Protein AF-A0A1F3XVK6-F1 (afdb_monomer)

pLDDT: mean 70.69, std 15.88, range [41.59, 94.25]

Nearest PDB structures (foldseek):
  2b5a-assembly1_A  TM=8.008E-01  e=1.084E-02  [Bacillus] caldolyticus
  6jq1-assembly1_A  TM=8.266E-01  e=1.793E-02  Deinococcus geothermalis DSM 11300
  3vk0-assembly1_A  TM=7.629E-01  e=1.212E-02  Neisseria meningitidis MC58
  3f51-assembly1_A  TM=7.613E-01  e=1.516E-02  Corynebacterium glutamicum
  6b9r-assembly1_D  TM=4.214E-01  e=3.137E-02  Streptomyces albus

Radius of gyration: 23.14 Å; Cα contacts (8 Å, |Δi|>4): 139; chains: 1; bounding box: 61×44×55 Å

Secondary structure (DSSP, 8-state):
-HHHHHHHHHHHHT---HHHHHHHHHHHHHHTTTS-HHHHHHHHHHHEEEEEEETTEEEEEEE-S-SSTTTHHHHHHHHTTSS--EEEEEEE--TT-HHHHHHTTS-S---SHHHHHHHHHHHTT--HHHHHHHHTS-HHHHHHHHTTSSPPPHHHHHHHHHHHSS-SS---

Sequence (172 aa):
MPRLEAEADLLKVSSLSAEEVVSEATDLYRRWPEIPVDHKRRVVESILEKVTIGNGEIELTLSCLPSSEELTKSQQALLGRLGSCHRTVIVTQPKNSPYMRRWKRYPDEANTLGAHLRRKRIDLGQSQVQLAATLGVTESAIYMWEKGKNRPSELHRSSIIRFLGFDPVPTP

Solvent-accessible surface area (backbone atoms only — not comparable to full-atom values): 10246 Å² total; per-residue (Å²): 114,74,68,63,55,53,54,52,51,52,52,63,72,57,60,76,49,76,64,54,57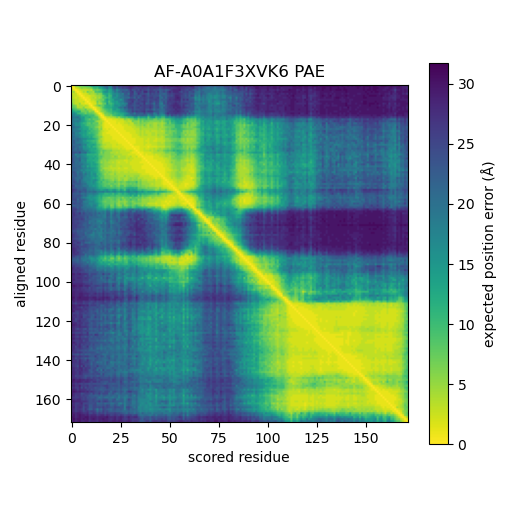,51,49,54,52,49,53,50,58,72,47,47,86,78,52,54,70,72,59,50,48,53,54,49,58,47,41,40,69,44,79,49,78,53,98,61,36,37,41,38,31,38,36,72,56,66,79,40,86,80,46,50,73,58,48,53,68,56,49,78,73,47,96,70,66,72,54,71,48,78,42,76,55,60,90,79,37,71,65,47,63,54,49,76,70,46,68,93,69,62,90,40,57,25,38,47,51,48,42,54,34,56,74,71,69,50,52,59,57,57,50,12,62,75,65,75,50,52,43,68,56,48,54,32,21,52,67,67,74,46,78,84,55,75,87,49,45,64,55,47,28,67,70,68,74,51,75,77,68,77,78,131

Structure (mmCIF, N/CA/C/O backbone):
data_AF-A0A1F3XVK6-F1
#
_entry.id   AF-A0A1F3XVK6-F1
#
loop_
_atom_site.group_PDB
_atom_site.id
_atom_site.type_symbol
_atom_site.label_atom_id
_atom_site.label_alt_id
_atom_site.label_comp_id
_atom_site.label_asym_id
_atom_site.label_entity_id
_atom_site.label_seq_id
_atom_site.pdbx_PDB_ins_code
_atom_site.Cartn_x
_atom_site.Cartn_y
_atom_site.Cartn_z
_atom_site.occupancy
_atom_site.B_iso_or_equiv
_atom_site.auth_seq_id
_atom_site.auth_comp_id
_atom_site.auth_asym_id
_atom_site.auth_atom_id
_atom_site.pdbx_PDB_model_num
ATOM 1 N N . MET A 1 1 ? -41.359 26.359 24.767 1.00 45.31 1 MET A N 1
ATOM 2 C CA . MET A 1 1 ? -40.190 26.971 24.091 1.00 45.31 1 MET A CA 1
ATOM 3 C C . MET A 1 1 ? -39.719 25.987 23.026 1.00 45.31 1 MET A C 1
ATOM 5 O O . MET A 1 1 ? -39.105 24.999 23.404 1.00 45.31 1 MET A O 1
ATOM 9 N N . PRO A 1 2 ? -39.999 26.230 21.733 1.00 56.16 2 PRO A N 1
ATOM 10 C CA . PRO A 1 2 ? -39.821 25.244 20.649 1.00 56.16 2 PRO A CA 1
ATOM 11 C C . PRO A 1 2 ? -38.384 24.725 20.480 1.00 56.16 2 PRO A C 1
ATOM 13 O O . PRO A 1 2 ? -38.152 23.631 19.984 1.00 56.16 2 PRO A O 1
ATOM 16 N N . ARG A 1 3 ? -37.402 25.521 20.915 1.00 45.00 3 ARG A N 1
ATOM 17 C CA . ARG A 1 3 ? -35.975 25.207 20.803 1.00 45.00 3 ARG A CA 1
ATOM 18 C C . ARG A 1 3 ? -35.533 24.046 21.700 1.00 45.00 3 ARG A C 1
ATOM 20 O O . ARG A 1 3 ? -34.709 23.249 21.281 1.00 45.00 3 ARG A O 1
ATOM 27 N N . LEU A 1 4 ? -36.105 23.934 22.900 1.00 48.91 4 LEU A N 1
ATOM 28 C CA . LEU A 1 4 ? -35.754 22.875 23.855 1.00 48.91 4 LEU A CA 1
ATOM 29 C C . LEU A 1 4 ? -36.350 21.517 23.454 1.00 48.91 4 LEU A C 1
ATOM 31 O O . LEU A 1 4 ? -35.728 20.485 23.677 1.00 48.91 4 LEU A O 1
ATOM 35 N N . GLU A 1 5 ? -37.527 21.520 22.826 1.00 50.94 5 GLU A N 1
ATOM 36 C CA . GLU A 1 5 ? -38.158 20.309 22.281 1.00 50.94 5 GLU A CA 1
ATOM 37 C C . GLU A 1 5 ? -37.416 19.814 21.035 1.00 50.94 5 GLU A C 1
ATOM 39 O O . GLU A 1 5 ? -37.118 18.630 20.940 1.00 50.94 5 GLU A O 1
ATOM 44 N N . ALA A 1 6 ? -37.002 20.723 20.145 1.00 60.56 6 ALA A N 1
ATOM 45 C CA . ALA A 1 6 ? -36.186 20.371 18.984 1.00 60.56 6 ALA A CA 1
ATOM 46 C C . ALA A 1 6 ? -34.815 19.783 19.373 1.00 60.56 6 ALA A C 1
ATOM 48 O O . ALA A 1 6 ? -34.345 18.842 18.739 1.00 60.56 6 ALA A O 1
ATOM 49 N N . GLU A 1 7 ? -34.171 20.305 20.422 1.00 50.62 7 GLU A N 1
ATOM 50 C CA . GLU A 1 7 ? -32.905 19.766 20.939 1.00 50.62 7 GLU A CA 1
ATOM 51 C C . GLU A 1 7 ? -33.090 18.390 21.603 1.00 50.62 7 GLU A C 1
ATOM 53 O O . GLU A 1 7 ? -32.257 17.501 21.421 1.00 50.62 7 GLU A O 1
ATOM 58 N N . ALA A 1 8 ? -34.200 18.177 22.317 1.00 51.47 8 ALA A N 1
ATOM 59 C CA . ALA A 1 8 ? -34.537 16.880 22.902 1.00 51.47 8 ALA A CA 1
ATOM 60 C C . ALA A 1 8 ? -34.872 15.820 21.835 1.00 51.47 8 ALA A C 1
ATOM 62 O O . ALA A 1 8 ? -34.455 14.666 21.960 1.00 51.47 8 ALA A O 1
ATOM 63 N N . ASP A 1 9 ? -35.574 16.205 20.770 1.00 50.53 9 ASP A N 1
ATOM 64 C CA . ASP A 1 9 ? -35.882 15.315 19.650 1.00 50.53 9 ASP A CA 1
ATOM 65 C C . ASP A 1 9 ? -34.635 15.010 18.808 1.00 50.53 9 ASP A C 1
ATOM 67 O O . ASP A 1 9 ? -34.427 13.862 18.422 1.00 50.53 9 ASP A O 1
ATOM 71 N N . LEU A 1 10 ? -33.725 15.974 18.629 1.00 51.47 10 LEU A N 1
ATOM 72 C CA . LEU A 1 10 ? -32.411 15.742 18.018 1.00 51.47 10 LEU A CA 1
ATOM 73 C C . LEU A 1 10 ? -31.562 14.735 18.825 1.00 51.47 10 LEU A C 1
ATOM 75 O O . LEU A 1 10 ? -30.843 13.913 18.251 1.00 51.47 10 LEU A O 1
ATOM 79 N N . LEU A 1 11 ? -31.655 14.768 20.159 1.00 46.31 11 LEU A N 1
ATOM 80 C CA . LEU A 1 11 ? -30.965 13.821 21.045 1.00 46.31 11 LEU A CA 1
ATOM 81 C C . LEU A 1 11 ? -31.586 12.417 21.012 1.00 46.31 11 LEU A C 1
A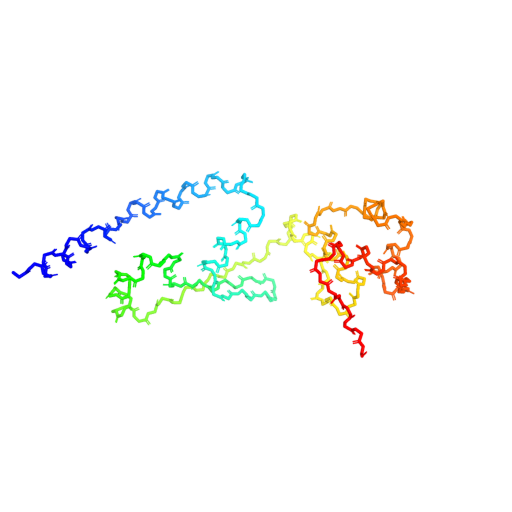TOM 83 O O . LEU A 1 11 ? -30.850 11.437 21.100 1.00 46.31 11 LEU A O 1
ATOM 87 N N . LYS A 1 12 ? -32.905 12.297 20.818 1.00 47.19 12 LYS A N 1
ATOM 88 C CA . LYS A 1 12 ? -33.565 11.002 20.562 1.00 47.19 12 LYS A CA 1
ATOM 89 C C . LYS A 1 12 ? -33.212 10.420 19.194 1.00 47.19 12 LYS A C 1
ATOM 91 O O . LYS A 1 12 ? -33.085 9.209 19.075 1.00 47.19 12 LYS A O 1
ATOM 96 N N . VAL A 1 13 ? -33.033 11.265 18.177 1.00 46.34 13 VAL A N 1
ATOM 97 C CA . VAL A 1 13 ? -32.620 10.833 16.829 1.00 46.34 13 VAL A CA 1
ATOM 98 C C . VAL A 1 13 ? -31.156 10.360 16.803 1.00 46.34 13 VAL A C 1
ATOM 100 O O . VAL A 1 13 ? -30.804 9.530 15.975 1.00 46.34 13 VAL A O 1
ATOM 103 N N . SER A 1 14 ? -30.304 10.828 17.725 1.00 49.06 14 SER A N 1
ATOM 104 C CA . SER A 1 14 ? -28.862 10.508 17.764 1.00 49.06 14 SER A CA 1
ATOM 105 C C . SER A 1 14 ? -28.452 9.468 18.817 1.00 49.06 14 SER A C 1
ATOM 107 O O . SER A 1 14 ? -27.257 9.201 18.990 1.00 49.06 14 SER A O 1
ATOM 109 N N . SER A 1 15 ? -29.412 8.849 19.511 1.00 54.09 15 SER A N 1
ATOM 110 C CA . SER A 1 15 ? -29.158 7.721 20.410 1.00 54.09 15 SER A CA 1
ATOM 111 C C . SER A 1 15 ? -29.148 6.405 19.629 1.00 54.09 15 SER A C 1
ATOM 113 O O . SER A 1 15 ? -30.078 5.607 19.740 1.00 54.09 15 SER A O 1
ATOM 115 N N . LEU A 1 16 ? -28.108 6.177 18.825 1.00 57.16 16 LEU A N 1
ATOM 116 C CA . LEU A 1 16 ? -27.867 4.846 18.264 1.00 57.16 16 LEU A CA 1
ATOM 117 C C . LEU A 1 16 ? -27.708 3.860 19.424 1.00 57.16 16 LEU A C 1
ATOM 119 O O . LEU A 1 16 ? -26.941 4.100 20.366 1.00 57.16 16 LEU A O 1
ATOM 123 N N . SER A 1 17 ? -28.468 2.770 19.387 1.00 59.88 17 SER A N 1
ATOM 124 C CA . SER A 1 17 ? -28.373 1.742 20.421 1.00 59.88 17 SER A CA 1
ATOM 125 C C . SER A 1 17 ? -27.035 1.004 20.301 1.00 59.88 17 SER A C 1
ATOM 127 O O . SER A 1 17 ? -26.461 0.884 19.218 1.00 59.88 17 SER A O 1
ATOM 129 N N . ALA A 1 18 ? -26.521 0.466 21.410 1.00 58.44 18 ALA A N 1
ATOM 130 C CA . ALA A 1 18 ? -25.320 -0.376 21.367 1.00 58.44 18 ALA A CA 1
ATOM 131 C C . ALA A 1 18 ? -25.496 -1.583 20.422 1.00 58.44 18 ALA A C 1
ATOM 133 O O . ALA A 1 18 ? -24.532 -2.057 19.824 1.00 58.44 18 ALA A O 1
ATOM 134 N N . GLU A 1 19 ? -26.733 -2.053 20.269 1.00 62.28 19 GLU A N 1
ATOM 135 C CA . GLU A 1 19 ? -27.122 -3.154 19.390 1.00 62.28 19 GLU A CA 1
ATOM 136 C C . GLU A 1 19 ? -26.987 -2.774 17.912 1.00 62.28 19 GLU A C 1
ATOM 138 O O . GLU A 1 19 ? -26.492 -3.568 17.116 1.00 62.28 19 GLU A O 1
ATOM 143 N N . GLU A 1 20 ? -27.342 -1.541 17.557 1.00 66.88 20 GLU A N 1
ATOM 144 C CA . GLU A 1 20 ? -27.226 -1.006 16.199 1.00 66.88 20 GLU A CA 1
ATOM 145 C C . GLU A 1 20 ? -25.761 -0.852 15.778 1.00 66.88 20 GLU A C 1
ATOM 147 O O . GLU A 1 20 ? -25.368 -1.342 14.721 1.00 66.88 20 GLU A O 1
ATOM 152 N N . VAL A 1 21 ? -24.912 -0.321 16.666 1.00 68.19 21 VAL A N 1
ATOM 153 C CA . VAL A 1 21 ? -23.458 -0.231 16.434 1.00 68.19 21 VAL A CA 1
ATOM 154 C C . VAL A 1 21 ? -22.836 -1.620 16.228 1.00 68.19 21 VAL A C 1
ATOM 156 O O . VAL A 1 21 ? -21.992 -1.813 15.350 1.00 68.19 21 VAL A O 1
ATOM 159 N N . VAL A 1 22 ? -23.251 -2.615 17.018 1.00 71.06 22 VAL A N 1
ATOM 160 C CA . VAL A 1 22 ? -22.774 -4.001 16.873 1.00 71.06 22 VAL A CA 1
ATOM 161 C C . VAL A 1 22 ? -23.291 -4.639 15.582 1.00 71.06 22 VAL A C 1
ATOM 163 O O . VAL A 1 22 ? -22.545 -5.371 14.922 1.00 71.06 22 VAL A O 1
ATOM 166 N N . SER A 1 23 ? -24.535 -4.357 15.194 1.00 72.00 23 SER A N 1
ATOM 167 C CA . SER A 1 23 ? -25.120 -4.841 13.942 1.00 72.00 23 SER A CA 1
ATOM 168 C C . SER A 1 23 ? -24.365 -4.293 12.731 1.00 72.00 23 SER A C 1
ATOM 170 O O . SER A 1 23 ? -23.910 -5.070 11.891 1.00 72.00 23 SER A O 1
ATOM 172 N N . GLU A 1 24 ? -24.126 -2.982 12.681 1.00 73.94 24 GLU A N 1
ATOM 173 C CA . GLU A 1 24 ? -23.370 -2.339 11.601 1.00 73.94 24 GLU A CA 1
ATOM 174 C C . GLU A 1 24 ? -21.939 -2.875 11.497 1.00 73.94 24 GLU A C 1
ATOM 176 O O . GLU A 1 24 ? -21.459 -3.184 10.401 1.00 73.94 24 GLU A O 1
ATOM 181 N N . ALA A 1 25 ? -21.261 -3.050 12.637 1.00 73.31 25 ALA A N 1
ATOM 182 C CA . ALA A 1 25 ? -19.925 -3.636 12.677 1.00 73.31 25 ALA A CA 1
ATOM 183 C C . ALA A 1 25 ? -19.918 -5.080 12.141 1.00 73.31 25 ALA A C 1
ATOM 185 O O . ALA A 1 25 ? -19.012 -5.471 11.398 1.00 73.31 25 ALA A O 1
ATOM 186 N N . THR A 1 26 ? -20.947 -5.864 12.472 1.00 73.88 26 THR A N 1
ATOM 187 C CA . THR A 1 26 ? -21.113 -7.244 11.993 1.00 73.88 26 THR A CA 1
ATOM 188 C C . THR A 1 26 ? -21.342 -7.285 10.482 1.00 73.88 26 THR A C 1
ATOM 190 O O . THR A 1 26 ? -20.740 -8.101 9.778 1.00 73.88 26 THR A O 1
ATOM 193 N N . ASP A 1 27 ? -22.158 -6.377 9.954 1.00 79.94 27 ASP A N 1
ATOM 194 C CA . ASP A 1 27 ? -22.450 -6.293 8.524 1.00 79.94 27 ASP A CA 1
ATOM 195 C C . ASP A 1 27 ? -21.264 -5.770 7.708 1.00 79.94 27 ASP A C 1
ATOM 197 O O . ASP A 1 27 ? -21.017 -6.228 6.586 1.00 79.94 27 ASP A O 1
ATOM 201 N N . LEU A 1 28 ? -20.483 -4.842 8.265 1.00 76.94 28 LEU A N 1
ATOM 202 C CA . LEU A 1 28 ? -19.208 -4.423 7.691 1.00 76.94 28 LEU A CA 1
ATOM 203 C C . LEU A 1 28 ? -18.215 -5.591 7.644 1.00 76.94 28 LEU A C 1
ATOM 205 O O . LEU A 1 28 ? -17.588 -5.809 6.606 1.00 76.94 28 LEU A O 1
ATOM 209 N N . TYR A 1 29 ? -18.102 -6.368 8.726 1.00 78.38 29 TYR A N 1
ATOM 210 C CA . TYR A 1 29 ? -17.221 -7.536 8.788 1.00 78.38 29 TYR A CA 1
ATOM 211 C C . TYR A 1 29 ? -17.588 -8.589 7.734 1.00 78.38 29 TYR A C 1
ATOM 213 O O . TYR A 1 29 ? -16.714 -9.072 7.013 1.00 78.38 29 TYR A O 1
ATOM 221 N N . ARG A 1 30 ? -18.882 -8.904 7.588 1.00 82.19 30 ARG A N 1
ATOM 222 C CA . ARG A 1 30 ? -19.375 -9.875 6.596 1.00 82.19 30 ARG A CA 1
ATOM 223 C C . ARG A 1 30 ? -19.055 -9.464 5.163 1.00 82.19 30 ARG A C 1
ATOM 225 O O . ARG A 1 30 ? -18.636 -10.301 4.372 1.00 82.19 30 ARG A O 1
ATOM 232 N N . ARG A 1 31 ? -19.220 -8.179 4.840 1.00 85.19 31 ARG A N 1
ATOM 233 C CA . ARG A 1 31 ? -18.944 -7.639 3.498 1.00 85.19 31 ARG A CA 1
ATOM 234 C C . ARG A 1 31 ? -17.465 -7.357 3.260 1.00 85.19 31 ARG A C 1
ATOM 236 O O . ARG A 1 31 ? -17.061 -7.170 2.115 1.00 85.19 31 ARG A O 1
ATOM 243 N N . TRP A 1 32 ? -16.642 -7.346 4.310 1.00 84.12 32 TRP A N 1
ATOM 244 C CA . TRP A 1 32 ? -15.227 -6.992 4.228 1.00 84.12 32 TRP A CA 1
ATOM 245 C C . TRP A 1 32 ? -14.467 -7.711 3.108 1.00 84.12 32 TRP A C 1
ATOM 247 O O . TRP A 1 32 ? -13.726 -7.035 2.401 1.00 84.12 32 TRP A O 1
ATOM 257 N N . PRO A 1 33 ? -14.627 -9.024 2.849 1.00 84.31 33 PRO A N 1
ATOM 258 C CA . PRO A 1 33 ? -13.910 -9.690 1.761 1.00 84.31 33 PRO A CA 1
ATOM 259 C C . PRO A 1 33 ? -14.152 -9.050 0.385 1.00 84.31 33 PRO A C 1
ATOM 261 O O . PRO A 1 33 ? -13.201 -8.892 -0.381 1.00 84.31 33 PRO A O 1
ATOM 264 N N . GLU A 1 34 ? -15.377 -8.595 0.125 1.00 81.75 34 GLU A N 1
ATOM 265 C CA . GLU A 1 34 ? -15.856 -8.112 -1.177 1.00 81.75 34 GLU A CA 1
ATOM 266 C C . GLU A 1 34 ? -15.612 -6.612 -1.403 1.00 81.75 34 GLU A C 1
ATOM 268 O O . GLU A 1 34 ? -15.604 -6.144 -2.540 1.00 81.75 34 GLU A O 1
ATOM 273 N N . ILE A 1 35 ? -15.359 -5.845 -0.336 1.00 80.44 35 ILE A N 1
ATOM 274 C CA . ILE A 1 35 ? -15.114 -4.401 -0.439 1.00 80.44 35 ILE A CA 1
ATOM 275 C C . ILE A 1 35 ? -13.799 -4.135 -1.211 1.00 80.44 35 ILE A C 1
ATOM 277 O O . ILE A 1 35 ? -12.757 -4.721 -0.875 1.00 80.44 35 ILE A O 1
ATOM 281 N N . PRO A 1 36 ? -13.792 -3.227 -2.210 1.00 81.12 36 PRO A N 1
ATOM 282 C CA . PRO A 1 36 ? -12.573 -2.812 -2.901 1.00 81.12 36 PRO A CA 1
ATOM 283 C C . PRO A 1 36 ? -11.529 -2.222 -1.946 1.00 81.12 36 PRO A C 1
ATOM 285 O O . PRO A 1 36 ? -11.858 -1.613 -0.927 1.00 81.12 36 PRO A O 1
ATOM 288 N N . VAL A 1 37 ? -10.247 -2.364 -2.286 1.00 75.56 37 VAL A N 1
ATOM 289 C CA . VAL A 1 37 ? -9.129 -1.968 -1.406 1.00 75.56 37 VAL A CA 1
ATOM 290 C C . VAL A 1 37 ? -9.186 -0.489 -1.012 1.00 75.56 37 VAL A C 1
ATOM 292 O O . VAL A 1 37 ? -8.904 -0.159 0.137 1.00 75.56 37 VAL A O 1
ATOM 295 N N . ASP A 1 38 ? -9.608 0.393 -1.916 1.00 68.12 38 ASP A N 1
ATOM 296 C CA . ASP A 1 38 ? -9.698 1.829 -1.627 1.00 68.12 38 ASP A CA 1
ATOM 297 C C . ASP A 1 38 ? -10.770 2.151 -0.579 1.00 68.12 38 ASP A C 1
ATOM 299 O O . ASP A 1 38 ? -10.561 3.001 0.285 1.00 68.12 38 ASP A O 1
ATOM 303 N N . HIS A 1 39 ? -11.887 1.422 -0.589 1.00 69.75 39 HIS A N 1
ATOM 304 C CA . HIS A 1 39 ? -12.938 1.568 0.417 1.00 69.75 39 HIS A CA 1
ATOM 305 C C . HIS A 1 39 ? -12.516 0.977 1.766 1.00 69.75 39 HIS A C 1
ATOM 307 O O . HIS A 1 39 ? -12.757 1.595 2.800 1.00 69.75 39 HIS A O 1
ATOM 313 N N . LYS A 1 40 ? -11.815 -0.165 1.766 1.00 76.75 40 LYS A N 1
ATOM 314 C CA . LYS A 1 40 ? -11.195 -0.720 2.983 1.00 76.75 40 LYS A CA 1
ATOM 315 C C . LYS A 1 40 ? -10.241 0.283 3.620 1.00 76.75 40 LYS A C 1
ATOM 317 O O . LYS A 1 40 ? -10.281 0.469 4.830 1.00 76.75 40 LYS A O 1
ATOM 322 N N . ARG A 1 41 ? -9.410 0.943 2.803 1.00 75.38 41 ARG A N 1
ATOM 323 C CA . ARG A 1 41 ? -8.451 1.949 3.268 1.00 75.38 41 ARG A CA 1
ATOM 324 C C . ARG A 1 41 ? -9.156 3.108 3.970 1.00 75.38 41 ARG A C 1
ATOM 326 O O . ARG A 1 41 ? -8.784 3.407 5.093 1.00 75.38 41 ARG A O 1
ATOM 333 N N . ARG A 1 42 ? -10.212 3.673 3.376 1.00 72.38 42 ARG A N 1
ATOM 334 C CA . ARG A 1 42 ? -10.989 4.764 3.997 1.00 72.38 42 ARG A CA 1
ATOM 335 C C . ARG A 1 42 ? -11.574 4.379 5.354 1.00 72.38 42 ARG A C 1
ATOM 337 O O . ARG A 1 42 ? -11.502 5.156 6.297 1.00 72.38 42 ARG A O 1
ATOM 344 N N . VAL A 1 43 ? -12.130 3.172 5.461 1.00 78.88 43 VAL A N 1
ATOM 345 C CA . VAL A 1 43 ? -12.673 2.670 6.732 1.00 78.88 43 VAL A CA 1
ATOM 346 C C . VAL A 1 43 ? -11.562 2.531 7.774 1.00 78.88 43 VAL A C 1
ATOM 348 O O . VAL A 1 43 ? -11.719 2.983 8.903 1.00 78.88 43 VAL A O 1
ATOM 351 N N . VAL A 1 44 ? -10.410 1.974 7.392 1.00 79.88 44 VAL A N 1
ATOM 352 C CA . VAL A 1 44 ? -9.243 1.859 8.279 1.00 79.88 44 VAL A CA 1
ATOM 353 C C . VAL A 1 44 ? -8.739 3.238 8.720 1.00 79.88 44 VAL A C 1
ATOM 355 O O . VAL A 1 44 ? -8.516 3.440 9.907 1.00 79.88 44 VAL A O 1
ATOM 358 N N . GLU A 1 45 ? -8.615 4.194 7.799 1.00 74.25 45 GLU A N 1
ATOM 359 C CA . GLU A 1 45 ? -8.193 5.574 8.082 1.00 74.25 45 GLU A CA 1
ATOM 360 C C . GLU A 1 45 ? -9.166 6.310 9.011 1.00 74.25 45 GLU A C 1
ATOM 362 O O . GLU A 1 45 ? -8.735 7.130 9.809 1.00 74.25 45 GLU A O 1
ATOM 367 N N . SER A 1 46 ? -10.465 6.003 8.952 1.00 72.50 46 S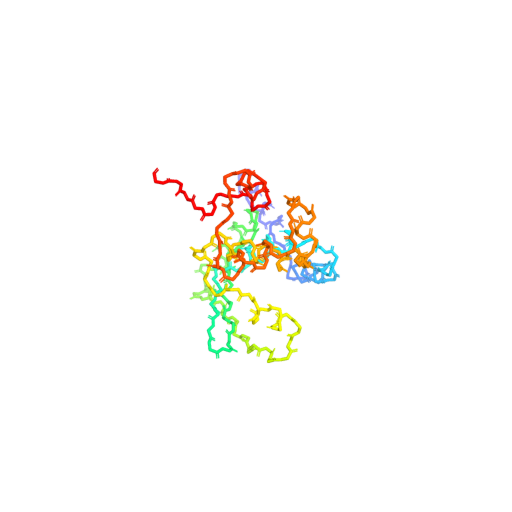ER A N 1
ATOM 368 C CA . SER A 1 46 ? -11.454 6.603 9.859 1.00 72.50 46 SER A CA 1
ATOM 369 C C . SER A 1 46 ? -11.443 6.033 11.281 1.00 72.50 46 SER A C 1
ATOM 371 O O . SER A 1 46 ? -11.985 6.656 12.188 1.00 72.50 46 SER A O 1
ATOM 373 N N . ILE A 1 47 ? -10.879 4.834 11.465 1.00 76.75 47 ILE A N 1
ATOM 374 C CA . ILE A 1 47 ? -10.866 4.112 12.747 1.00 76.75 47 ILE A CA 1
ATOM 375 C C . ILE A 1 47 ? -9.498 4.228 13.433 1.00 76.75 47 ILE A C 1
ATOM 377 O O . ILE A 1 47 ? -9.401 4.095 14.655 1.00 76.75 47 ILE A O 1
ATOM 381 N N . LEU A 1 48 ? -8.426 4.424 12.664 1.00 76.69 48 LEU A N 1
ATOM 382 C CA . LEU A 1 48 ? -7.057 4.465 13.164 1.00 76.69 48 LEU A CA 1
ATOM 383 C C . LEU A 1 48 ? -6.527 5.896 13.202 1.00 76.69 48 LEU A C 1
ATOM 385 O O . LEU A 1 48 ? -6.486 6.585 12.191 1.00 76.69 48 LEU A O 1
ATOM 389 N N . GLU A 1 49 ? -6.015 6.291 14.361 1.00 76.62 49 GLU A N 1
ATOM 390 C CA . GLU A 1 49 ? -5.263 7.531 14.538 1.00 76.62 49 GLU A CA 1
ATOM 391 C C . GLU A 1 49 ? -3.796 7.350 14.134 1.00 76.62 49 GLU A C 1
ATOM 393 O O . GLU A 1 49 ? -3.202 8.203 13.474 1.00 76.62 49 GLU A O 1
ATOM 398 N N . LYS A 1 50 ? -3.191 6.223 14.527 1.00 76.81 50 LYS A N 1
ATOM 399 C CA . LYS A 1 50 ? -1.769 5.950 14.304 1.00 76.81 50 LYS A CA 1
ATOM 400 C C . LYS A 1 50 ? -1.516 4.460 14.120 1.00 76.81 50 LYS A C 1
ATOM 402 O O . LYS A 1 50 ? -2.120 3.622 14.783 1.00 76.81 50 LYS A O 1
ATOM 407 N N . VAL A 1 51 ? -0.576 4.139 13.235 1.00 81.12 51 VAL A N 1
ATOM 408 C CA . VAL A 1 51 ? -0.055 2.782 13.042 1.00 81.12 51 VAL A CA 1
ATOM 409 C C . VAL A 1 51 ? 1.458 2.811 13.211 1.00 81.12 51 VAL A C 1
ATOM 411 O O . VAL A 1 51 ? 2.149 3.482 12.444 1.00 81.12 51 VAL A O 1
ATOM 414 N N . THR A 1 52 ? 1.976 2.072 14.189 1.00 77.69 52 THR A N 1
ATOM 415 C CA . THR A 1 52 ? 3.417 1.860 14.376 1.00 77.69 52 THR A CA 1
ATOM 416 C C . THR A 1 52 ? 3.751 0.412 14.036 1.00 77.69 52 THR A C 1
ATOM 418 O O . THR A 1 52 ? 3.101 -0.520 14.503 1.00 77.69 52 THR A O 1
ATOM 421 N N . ILE A 1 53 ? 4.779 0.202 13.219 1.00 76.62 53 ILE A N 1
ATOM 422 C CA . ILE A 1 53 ? 5.258 -1.133 12.847 1.00 76.62 53 ILE A CA 1
ATOM 423 C C . ILE A 1 53 ? 6.705 -1.237 13.323 1.00 76.62 53 ILE A C 1
ATOM 425 O O . ILE A 1 53 ? 7.553 -0.476 12.863 1.00 76.62 53 ILE A O 1
ATOM 429 N N . GLY A 1 54 ? 7.002 -2.166 14.232 1.00 68.62 54 GLY A N 1
ATOM 430 C CA . GLY A 1 54 ? 8.351 -2.318 14.780 1.00 68.62 54 GLY A CA 1
ATOM 431 C C . GLY A 1 54 ? 8.568 -3.672 15.445 1.00 68.62 54 GLY A C 1
ATOM 432 O O . GLY A 1 54 ? 7.647 -4.234 16.021 1.00 68.62 54 GLY A O 1
ATOM 433 N N . ASN A 1 55 ? 9.785 -4.216 15.344 1.00 62.47 55 ASN A N 1
ATOM 434 C CA . ASN A 1 55 ? 10.260 -5.389 16.100 1.00 62.47 55 ASN A CA 1
ATOM 435 C C . ASN A 1 55 ? 9.334 -6.625 16.122 1.00 62.47 55 ASN A C 1
ATOM 437 O O . ASN A 1 55 ? 9.327 -7.382 17.087 1.00 62.47 55 ASN A O 1
ATOM 441 N N . GLY A 1 56 ? 8.587 -6.879 15.045 1.00 67.00 56 GLY A N 1
ATOM 442 C CA . GLY A 1 56 ? 7.671 -8.023 14.985 1.00 67.00 56 GLY A CA 1
ATOM 443 C C . GLY A 1 56 ? 6.320 -7.778 15.660 1.00 67.00 56 GLY A C 1
ATOM 444 O O . GLY A 1 56 ? 5.558 -8.724 15.832 1.00 67.00 56 GLY A O 1
ATOM 445 N N . GLU A 1 57 ? 5.993 -6.531 15.979 1.00 77.19 57 GLU A N 1
ATOM 446 C CA . GLU A 1 57 ? 4.695 -6.098 16.485 1.00 77.19 57 GLU A CA 1
ATOM 447 C C . GLU A 1 57 ? 4.110 -5.009 15.574 1.00 77.19 57 GLU A C 1
ATOM 449 O O . GLU A 1 57 ? 4.817 -4.310 14.837 1.00 77.19 57 GLU A O 1
ATOM 454 N N . ILE A 1 58 ? 2.784 -4.938 15.546 1.00 79.50 58 ILE A N 1
ATOM 455 C CA . ILE A 1 58 ? 2.022 -3.869 14.908 1.00 79.50 58 ILE A CA 1
ATOM 456 C C . ILE A 1 58 ? 1.183 -3.241 16.009 1.00 79.50 58 ILE A C 1
ATOM 458 O O . ILE A 1 58 ? 0.326 -3.902 16.593 1.00 79.50 58 ILE A O 1
ATOM 462 N N . GLU A 1 59 ? 1.448 -1.975 16.284 1.00 80.56 59 GLU A N 1
ATOM 463 C CA . GLU A 1 59 ? 0.704 -1.161 17.229 1.00 80.56 59 GLU A CA 1
ATOM 464 C C . GLU A 1 59 ? -0.313 -0.322 16.451 1.00 80.56 59 GLU A C 1
ATOM 466 O O . GLU A 1 59 ? 0.050 0.480 15.587 1.00 80.56 59 GLU A O 1
ATOM 471 N N . LEU A 1 60 ? -1.595 -0.528 16.739 1.00 82.25 60 LEU A N 1
ATOM 472 C CA . LEU A 1 60 ? -2.706 0.212 16.153 1.00 82.25 60 LEU A CA 1
ATOM 473 C C . LEU A 1 60 ? -3.318 1.102 17.232 1.00 82.25 60 LEU A C 1
ATOM 475 O O . LEU A 1 60 ? -3.899 0.602 18.196 1.00 82.25 60 LEU A O 1
ATOM 479 N N . THR A 1 61 ? -3.203 2.414 17.073 1.00 79.44 61 THR A N 1
ATOM 480 C CA . THR A 1 61 ? -3.872 3.402 17.922 1.00 79.44 61 THR A CA 1
ATOM 481 C C . THR A 1 61 ? -5.210 3.745 17.287 1.00 79.44 61 THR A C 1
ATOM 483 O O . THR A 1 61 ? -5.255 4.266 16.172 1.00 79.44 61 THR A O 1
ATOM 486 N N . LEU A 1 62 ? -6.303 3.421 17.975 1.00 74.50 62 LEU A N 1
ATOM 487 C CA . LEU A 1 62 ? -7.649 3.703 17.487 1.00 74.50 62 LEU A CA 1
ATOM 488 C C . LEU A 1 62 ? -8.001 5.173 17.730 1.00 74.50 62 LEU A C 1
ATOM 490 O O . LEU A 1 62 ? -7.911 5.641 18.868 1.00 74.50 62 LEU A O 1
ATOM 494 N N . SER A 1 63 ? -8.473 5.863 16.692 1.00 63.75 63 SER A N 1
ATOM 495 C CA . SER A 1 63 ? -9.108 7.167 16.839 1.00 63.75 63 SER A CA 1
ATOM 496 C C . SER A 1 63 ? -10.450 6.932 17.510 1.00 63.75 63 SER A C 1
ATOM 498 O O . SER A 1 63 ? -11.436 6.562 16.881 1.00 63.75 63 SER A O 1
ATOM 500 N N . CYS A 1 64 ? -10.515 7.119 18.820 1.00 55.03 64 CYS A N 1
ATOM 501 C CA . CYS A 1 64 ? -11.771 6.965 19.551 1.00 55.03 64 CYS A CA 1
ATOM 502 C C . CYS A 1 64 ? -12.695 8.185 19.380 1.00 55.03 64 CYS A C 1
ATOM 504 O O . CYS A 1 64 ? -13.574 8.425 20.205 1.00 55.03 64 CYS A O 1
ATOM 506 N N . LEU A 1 65 ? -12.467 8.967 18.323 1.00 51.97 65 LEU A N 1
ATOM 507 C CA . LEU A 1 65 ? -13.328 10.043 17.872 1.00 51.97 65 LEU A CA 1
ATOM 508 C C . LEU A 1 65 ? -14.303 9.465 16.836 1.00 51.97 65 LEU A C 1
ATOM 510 O O . LEU A 1 65 ? -13.885 8.661 16.002 1.00 51.97 65 LEU A O 1
ATOM 514 N N . PRO A 1 66 ? -15.588 9.841 16.880 1.00 44.81 66 PRO A N 1
ATOM 515 C CA . PRO A 1 66 ? -16.589 9.295 15.974 1.00 44.81 66 PRO A CA 1
ATOM 516 C C . PRO A 1 66 ? -16.216 9.483 14.505 1.00 44.81 66 PRO A C 1
ATOM 518 O O . PRO A 1 66 ? -15.908 10.589 14.071 1.00 44.81 66 PRO A O 1
ATOM 521 N N . SER A 1 67 ? -16.334 8.412 13.722 1.00 41.72 67 SER A N 1
ATOM 522 C CA . SER A 1 67 ? -16.060 8.390 12.281 1.00 41.72 67 SER A CA 1
ATOM 523 C C . SER A 1 67 ? -17.171 9.022 11.418 1.00 41.72 67 SER A C 1
ATOM 525 O O . SER A 1 67 ? -17.189 8.812 10.207 1.00 41.72 67 SER A O 1
ATOM 527 N N . SER A 1 68 ? -18.120 9.757 12.013 1.00 44.41 68 SER A N 1
ATOM 528 C CA . SER A 1 68 ? -19.218 10.449 11.317 1.00 44.41 68 SER A CA 1
ATOM 529 C C . SER A 1 68 ? -19.525 11.793 11.978 1.00 44.41 68 SER A C 1
ATOM 531 O O . SER A 1 68 ? -19.612 11.880 13.204 1.00 44.41 68 SER A O 1
ATOM 533 N N . GLU A 1 69 ? -19.756 12.822 11.157 1.00 45.31 69 GLU A N 1
ATOM 534 C CA . GLU A 1 69 ? -20.120 14.180 11.582 1.00 45.31 69 GLU A CA 1
ATOM 535 C C . GLU A 1 69 ? -21.419 14.196 12.428 1.00 45.31 69 GLU A C 1
ATOM 537 O O . GLU A 1 69 ? -21.553 15.005 13.351 1.00 45.31 69 GLU A O 1
ATOM 542 N N . GLU A 1 70 ? -22.323 13.230 12.215 1.00 43.12 70 GLU A N 1
ATOM 543 C CA . GLU A 1 70 ? -23.575 13.053 12.974 1.00 43.12 70 GLU A CA 1
ATOM 544 C C . GLU A 1 70 ? -23.379 12.438 14.372 1.00 43.12 70 GLU A C 1
ATOM 546 O O . GLU A 1 70 ? -24.129 12.755 15.296 1.00 43.12 70 GLU A O 1
ATOM 551 N N . LEU A 1 71 ? -22.329 11.638 14.581 1.00 45.09 71 LEU A N 1
ATOM 552 C CA . LEU A 1 71 ? -21.991 11.037 15.882 1.00 45.09 71 LEU A CA 1
ATOM 553 C C . LEU A 1 71 ? -21.228 12.005 16.814 1.00 45.09 71 LEU A C 1
ATOM 555 O O . LEU A 1 71 ? -21.081 11.749 18.013 1.00 45.09 71 LEU A O 1
ATOM 559 N N . THR A 1 72 ? -20.754 13.135 16.282 1.00 47.28 72 THR A N 1
ATOM 560 C CA . THR A 1 72 ? -19.892 14.098 16.989 1.00 47.28 72 THR A CA 1
ATOM 561 C C . THR A 1 72 ? -20.585 14.803 18.157 1.00 47.28 72 THR A C 1
ATOM 563 O O . THR A 1 72 ? -19.923 15.170 19.123 1.00 47.28 72 THR A O 1
ATOM 566 N N . LYS A 1 73 ? -21.913 14.975 18.126 1.00 41.59 73 LYS A N 1
ATOM 567 C CA . LYS A 1 73 ? -22.631 15.746 19.161 1.00 41.59 73 LYS A CA 1
ATOM 568 C C . LYS A 1 73 ? -23.001 14.925 20.401 1.00 41.59 73 LYS A C 1
ATOM 570 O O . LYS A 1 73 ? -23.003 15.472 21.501 1.00 41.59 73 LYS A O 1
ATOM 575 N N . SER A 1 74 ? -23.275 13.627 20.256 1.00 45.25 74 SER A N 1
ATOM 576 C CA . SER A 1 74 ? -23.687 12.757 21.371 1.00 45.25 74 SER A CA 1
ATOM 577 C C . SER A 1 74 ? -22.501 12.068 22.056 1.00 45.25 74 SER A C 1
ATOM 579 O O . SER A 1 74 ? -22.472 11.962 23.284 1.00 45.25 74 SER A O 1
ATOM 581 N N . GLN A 1 75 ? -21.466 11.670 21.305 1.00 44.28 75 GLN A N 1
ATOM 582 C CA . GLN A 1 75 ? -20.290 11.006 21.882 1.00 44.28 75 GLN A CA 1
ATOM 583 C C . GLN A 1 75 ? -19.359 11.964 22.639 1.00 44.28 75 GLN A C 1
ATOM 585 O O . GLN A 1 75 ? -18.766 11.557 23.639 1.00 44.28 75 GLN A O 1
ATOM 590 N N . GLN A 1 76 ? -19.276 13.245 22.253 1.00 46.09 76 GLN A N 1
ATOM 591 C CA . GLN A 1 76 ? -18.487 14.245 22.992 1.00 46.09 76 GLN A CA 1
ATOM 592 C C . GLN A 1 76 ? -18.983 14.438 24.438 1.00 46.09 76 GLN A C 1
ATOM 594 O O . GLN A 1 76 ? -18.172 14.637 25.343 1.00 46.09 76 GLN A O 1
ATOM 599 N N . ALA A 1 77 ? -20.290 14.295 24.688 1.00 44.81 77 ALA A N 1
ATOM 600 C CA . ALA A 1 77 ? -20.862 14.379 26.034 1.00 44.81 77 ALA A CA 1
ATOM 601 C C . ALA A 1 77 ? -20.551 13.143 26.907 1.00 44.81 77 ALA A C 1
ATOM 603 O O . ALA A 1 77 ? -20.444 13.260 28.129 1.00 44.81 77 ALA A O 1
ATOM 604 N N . LEU A 1 78 ? -20.367 11.967 26.294 1.00 44.19 78 LEU A N 1
ATOM 605 C CA . LEU A 1 78 ? -20.003 10.720 26.983 1.00 44.19 78 LEU A CA 1
ATOM 606 C C . LEU A 1 78 ? -18.490 10.608 27.231 1.00 44.19 78 LEU A C 1
ATOM 608 O O . LEU A 1 78 ? -18.065 10.191 28.309 1.00 44.19 78 LEU A O 1
ATOM 612 N N . LEU A 1 79 ? -17.671 11.027 26.265 1.00 44.72 79 LEU A N 1
ATOM 613 C CA . LEU A 1 79 ? -16.208 10.941 26.331 1.00 44.72 79 LEU A CA 1
ATOM 614 C C . LEU A 1 79 ? -15.575 12.053 27.177 1.00 44.72 79 LEU A C 1
ATOM 616 O O . LEU A 1 79 ? -14.524 11.834 27.771 1.00 44.72 79 LEU A O 1
ATOM 620 N N . GLY A 1 80 ? -16.256 13.190 27.361 1.00 44.78 80 GLY A N 1
ATOM 621 C CA . GLY A 1 80 ? -15.859 14.207 28.343 1.00 44.78 80 GLY A CA 1
ATOM 622 C C . GLY A 1 80 ? -15.891 13.723 29.804 1.00 44.78 80 GLY A C 1
ATOM 623 O O . GLY A 1 80 ? -15.381 14.411 30.685 1.00 44.78 80 GLY A O 1
ATOM 624 N N . ARG A 1 81 ? -16.469 12.541 30.080 1.00 44.34 81 ARG A N 1
ATOM 625 C CA . ARG A 1 81 ? -16.552 11.939 31.425 1.00 44.34 81 ARG A CA 1
ATOM 626 C C . ARG A 1 81 ? -15.706 10.676 31.610 1.00 44.34 81 ARG A C 1
ATOM 628 O O . ARG A 1 81 ? -15.561 10.224 32.743 1.00 44.34 81 ARG A O 1
ATOM 635 N N . LEU A 1 82 ? -15.132 10.120 30.544 1.00 47.12 82 LEU A N 1
ATOM 636 C CA . LEU A 1 82 ? -14.253 8.950 30.599 1.00 47.12 82 LEU A CA 1
ATOM 637 C C . LEU A 1 82 ? -12.888 9.350 30.039 1.00 47.12 82 LEU A C 1
ATOM 639 O O . LEU A 1 82 ? -12.659 9.310 28.836 1.00 47.12 82 LEU A O 1
ATOM 643 N N . GLY A 1 83 ? -11.986 9.758 30.933 1.00 44.19 83 GLY A N 1
ATOM 644 C CA . GLY A 1 83 ? -10.668 10.325 30.625 1.00 44.19 83 GLY A CA 1
ATOM 645 C C . GLY A 1 83 ? -9.644 9.394 29.961 1.00 44.19 83 GLY A C 1
ATOM 646 O O . GLY A 1 83 ? -8.452 9.572 30.183 1.00 44.19 83 GLY A O 1
ATOM 647 N N . SER A 1 84 ? -10.051 8.404 29.165 1.00 48.06 84 SER A N 1
ATOM 648 C CA . SER A 1 84 ? -9.116 7.564 28.410 1.00 48.06 84 SER A CA 1
ATOM 649 C C . SER A 1 84 ? -9.797 6.789 27.282 1.00 48.06 84 SER A C 1
ATOM 651 O O . SER A 1 84 ? -10.012 5.581 27.345 1.00 48.06 84 SER A O 1
ATOM 653 N N . CYS A 1 85 ? -10.077 7.464 26.175 1.00 48.56 85 CYS A N 1
ATOM 654 C CA . CYS A 1 85 ? -10.360 6.786 24.9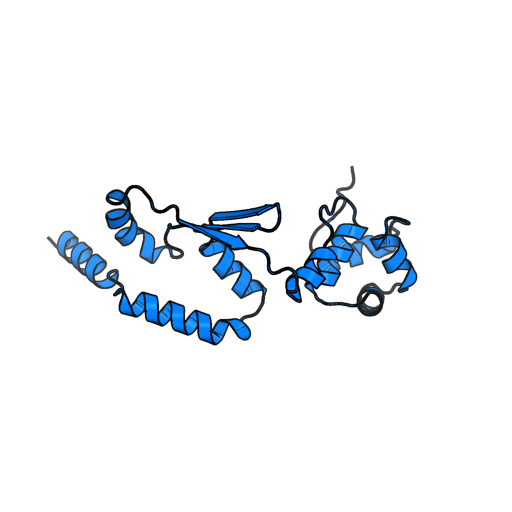15 1.00 48.56 85 CYS A CA 1
ATOM 655 C C . CYS A 1 85 ? -9.100 6.768 24.031 1.00 48.56 85 CYS A C 1
ATOM 657 O O . CYS A 1 85 ? -9.091 7.270 22.920 1.00 48.56 85 CYS A O 1
ATOM 659 N N . HIS A 1 86 ? -8.004 6.221 24.561 1.00 52.72 86 HIS A N 1
ATOM 660 C CA . HIS A 1 86 ? -6.856 5.773 23.769 1.00 52.72 86 HIS A CA 1
ATOM 661 C C . HIS A 1 86 ? -6.798 4.256 23.921 1.00 52.72 86 HIS A C 1
ATOM 663 O O . HIS A 1 86 ? -6.329 3.744 24.938 1.00 52.72 86 HIS A O 1
ATOM 669 N N . ARG A 1 87 ? -7.343 3.521 22.949 1.00 66.31 87 ARG A N 1
ATOM 670 C CA . ARG A 1 87 ? -7.177 2.067 22.886 1.00 66.31 87 ARG A CA 1
ATOM 671 C C . ARG A 1 87 ? -6.084 1.756 21.879 1.00 66.31 87 ARG A C 1
ATOM 673 O O . ARG A 1 87 ? -6.272 1.925 20.678 1.00 66.31 87 ARG A O 1
ATOM 680 N N . THR A 1 88 ? -4.953 1.296 22.394 1.00 68.06 88 THR A N 1
ATOM 681 C CA . THR A 1 88 ? -3.884 0.713 21.590 1.00 68.06 88 THR A CA 1
ATOM 682 C C . THR A 1 88 ? -4.107 -0.791 21.497 1.00 68.06 88 THR A C 1
ATOM 684 O O . THR A 1 88 ? -4.213 -1.470 22.518 1.00 68.06 88 THR A O 1
ATOM 687 N N . VAL A 1 89 ? -4.171 -1.320 20.278 1.00 78.12 89 VAL A N 1
ATOM 688 C CA . VAL A 1 89 ? -4.168 -2.761 20.017 1.00 78.12 89 VAL A CA 1
ATOM 689 C C . VAL A 1 89 ? -2.782 -3.143 19.517 1.00 78.12 89 VAL A C 1
ATOM 691 O O . VAL A 1 89 ? -2.347 -2.662 18.473 1.00 78.12 89 VAL A O 1
ATOM 694 N N . ILE A 1 90 ? -2.095 -4.013 20.253 1.00 75.25 90 ILE A N 1
ATOM 695 C CA . ILE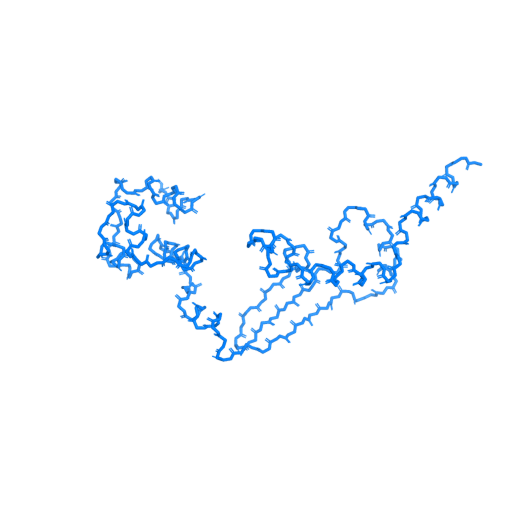 A 1 90 ? -0.805 -4.570 19.839 1.00 75.25 90 ILE A CA 1
ATOM 696 C C . ILE A 1 90 ? -1.052 -5.966 19.282 1.00 75.25 90 ILE A C 1
ATOM 698 O O . ILE A 1 90 ? -1.609 -6.832 19.957 1.00 75.25 90 ILE A O 1
ATOM 702 N N . VAL A 1 91 ? -0.640 -6.184 18.038 1.00 78.19 91 VAL A N 1
ATOM 703 C CA . VAL A 1 91 ? -0.728 -7.481 17.369 1.00 78.19 91 VAL A CA 1
ATOM 704 C C . VAL A 1 91 ? 0.680 -7.983 17.085 1.00 78.19 91 VAL A C 1
ATOM 706 O O . VAL A 1 91 ? 1.481 -7.291 16.456 1.00 78.19 91 VAL A O 1
ATOM 709 N N . THR A 1 92 ? 0.982 -9.212 17.507 1.00 73.69 92 THR A N 1
ATOM 710 C CA . THR A 1 92 ? 2.230 -9.878 17.122 1.00 73.69 92 THR A CA 1
ATOM 711 C C . THR A 1 92 ? 2.179 -10.250 15.645 1.00 73.69 92 THR A C 1
ATOM 713 O O . THR A 1 92 ? 1.214 -10.835 15.151 1.00 73.69 92 THR A O 1
ATOM 716 N N . GLN A 1 93 ? 3.227 -9.898 14.909 1.00 67.00 93 GLN A N 1
ATOM 717 C CA . GLN A 1 93 ? 3.307 -10.150 13.480 1.00 67.00 93 GLN A CA 1
ATOM 718 C C . GLN A 1 93 ? 3.363 -11.666 13.214 1.00 67.00 93 GLN A C 1
ATOM 720 O O . GLN A 1 93 ? 4.298 -12.348 13.654 1.00 67.00 93 GLN A O 1
ATOM 725 N N . PRO A 1 94 ? 2.396 -12.234 12.469 1.00 62.66 94 PRO A N 1
ATOM 726 C CA . PRO A 1 94 ? 2.376 -13.662 12.183 1.00 62.66 94 PRO A CA 1
ATOM 727 C C . PRO A 1 94 ? 3.493 -14.033 11.200 1.00 62.66 94 PRO A C 1
ATOM 729 O O . PRO A 1 94 ? 3.343 -13.854 9.991 1.00 62.66 94 PRO A O 1
ATOM 732 N N . LYS A 1 95 ? 4.585 -14.625 11.711 1.00 58.97 95 LYS A N 1
ATOM 733 C CA . LYS A 1 95 ? 5.828 -14.960 10.975 1.00 58.97 95 LYS A CA 1
ATOM 734 C C . LYS A 1 95 ? 5.624 -15.639 9.606 1.00 58.97 95 LYS A C 1
ATOM 736 O O . LYS A 1 95 ? 6.443 -15.446 8.710 1.00 58.97 95 LYS A O 1
ATOM 741 N N . ASN A 1 96 ? 4.531 -16.392 9.427 1.00 61.28 96 ASN A N 1
ATOM 742 C CA . ASN A 1 96 ? 4.212 -17.151 8.207 1.00 61.28 96 ASN A CA 1
ATOM 743 C C . ASN A 1 96 ? 3.025 -16.607 7.387 1.00 61.28 96 ASN A C 1
ATOM 745 O O . ASN A 1 96 ? 2.580 -17.264 6.442 1.00 61.28 96 ASN A O 1
ATOM 749 N N . SER A 1 97 ? 2.507 -15.415 7.695 1.00 61.44 97 SER A N 1
ATOM 750 C CA . SER A 1 97 ? 1.384 -14.856 6.937 1.00 61.44 97 SER A CA 1
ATOM 751 C C . SER A 1 97 ? 1.768 -14.618 5.465 1.00 61.44 97 SER A C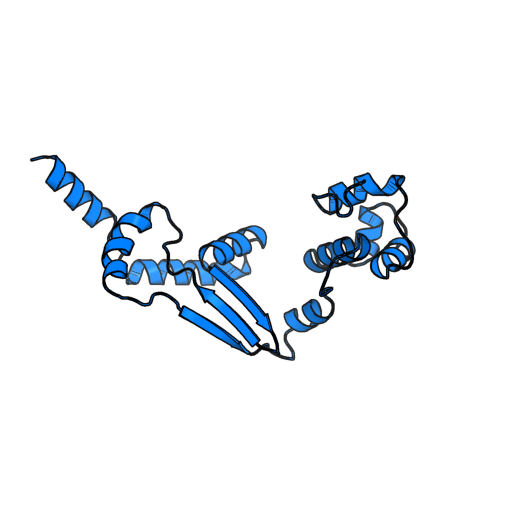 1
ATOM 753 O O . SER A 1 97 ? 2.847 -14.084 5.182 1.00 61.44 97 SER A O 1
ATOM 755 N N . PRO A 1 98 ? 0.917 -14.990 4.487 1.00 59.41 98 PRO A N 1
ATOM 756 C CA . PRO A 1 98 ? 1.147 -14.664 3.078 1.00 59.41 98 PRO A CA 1
ATOM 757 C C . PRO A 1 98 ? 1.280 -13.150 2.857 1.00 59.41 98 PRO A C 1
ATOM 759 O O . PRO A 1 98 ? 2.087 -12.727 2.026 1.00 59.41 98 PRO A O 1
ATOM 762 N N . TYR A 1 99 ? 0.589 -12.340 3.667 1.00 59.41 99 TYR A N 1
ATOM 763 C CA . TYR A 1 99 ? 0.766 -10.890 3.700 1.00 59.41 99 TYR A CA 1
ATOM 764 C C . TYR A 1 99 ? 2.175 -10.508 4.158 1.00 59.41 99 TYR A C 1
ATOM 766 O O . TYR A 1 99 ? 2.809 -9.695 3.498 1.00 59.41 99 TYR A O 1
ATOM 774 N N . MET A 1 100 ? 2.732 -11.159 5.188 1.00 59.09 100 MET A N 1
ATOM 775 C CA . MET A 1 100 ? 4.122 -10.936 5.623 1.00 59.09 100 MET A CA 1
ATOM 776 C C . MET A 1 100 ? 5.152 -11.391 4.589 1.00 59.09 100 MET A C 1
ATOM 778 O O . MET A 1 100 ? 6.170 -10.732 4.408 1.00 59.09 100 MET A O 1
ATOM 782 N N . ARG A 1 101 ? 4.906 -12.489 3.862 1.00 62.44 101 ARG A N 1
ATOM 783 C CA . ARG A 1 101 ? 5.789 -12.913 2.759 1.00 62.44 101 ARG A CA 1
ATOM 784 C C . ARG A 1 101 ? 5.818 -11.883 1.629 1.00 62.44 101 ARG A C 1
ATOM 786 O O . ARG A 1 101 ? 6.873 -11.663 1.034 1.00 62.44 101 ARG A O 1
ATOM 793 N N . ARG A 1 102 ? 4.677 -11.244 1.350 1.00 58.84 102 ARG A N 1
ATOM 794 C CA . ARG A 1 102 ? 4.570 -10.122 0.408 1.00 58.84 102 ARG A CA 1
ATOM 795 C C . ARG A 1 102 ? 5.210 -8.849 0.985 1.00 58.84 102 ARG A C 1
ATOM 797 O O . ARG A 1 102 ? 5.949 -8.188 0.263 1.00 58.84 102 ARG A O 1
ATOM 804 N N . TRP A 1 103 ? 5.031 -8.577 2.280 1.00 56.97 103 TRP A N 1
ATOM 805 C CA . TRP A 1 103 ? 5.581 -7.417 2.993 1.00 56.97 103 TRP A CA 1
ATOM 806 C C . TRP A 1 103 ? 7.103 -7.468 3.154 1.00 56.97 103 TRP A C 1
ATOM 808 O O . TRP A 1 103 ? 7.774 -6.472 2.956 1.00 56.97 103 TRP A O 1
ATOM 818 N N . LYS A 1 104 ? 7.703 -8.641 3.383 1.00 56.88 104 LYS A N 1
ATOM 819 C CA . LYS A 1 104 ? 9.170 -8.810 3.406 1.00 56.88 104 LYS A CA 1
ATOM 820 C C . LYS A 1 104 ? 9.827 -8.469 2.058 1.00 56.88 104 LYS A C 1
ATOM 822 O O . LYS A 1 104 ? 11.033 -8.267 1.977 1.00 56.88 104 LYS A O 1
ATOM 827 N N . ARG A 1 105 ? 9.043 -8.449 0.971 1.00 60.38 105 ARG A N 1
ATOM 828 C CA . ARG A 1 105 ? 9.474 -8.004 -0.368 1.00 60.38 105 ARG A CA 1
ATOM 829 C C . ARG A 1 105 ? 9.121 -6.543 -0.649 1.00 60.38 105 ARG A C 1
ATOM 831 O O . ARG A 1 105 ? 9.522 -6.046 -1.710 1.00 60.38 105 ARG A O 1
ATOM 838 N N . TYR A 1 106 ? 8.379 -5.906 0.250 1.00 60.06 106 TYR A N 1
ATOM 839 C CA . TYR A 1 106 ? 8.025 -4.500 0.207 1.00 60.06 106 TYR A CA 1
ATOM 840 C C . TYR A 1 106 ? 9.270 -3.681 0.568 1.00 60.06 106 TYR A C 1
ATOM 842 O O . TYR A 1 106 ? 9.946 -4.010 1.538 1.00 60.06 106 TYR A O 1
ATOM 850 N N . PRO A 1 107 ? 9.656 -2.689 -0.243 1.00 61.12 107 PRO A N 1
ATOM 851 C CA . PRO A 1 107 ? 10.838 -1.886 0.045 1.00 61.12 107 PRO A CA 1
ATOM 852 C C . PRO A 1 107 ? 10.586 -0.989 1.269 1.00 61.12 107 PRO A C 1
ATOM 854 O O . PRO A 1 107 ? 9.591 -0.261 1.268 1.00 61.12 107 PRO A O 1
ATOM 857 N N . ASP A 1 108 ? 11.481 -1.036 2.267 1.00 58.28 108 ASP A N 1
ATOM 858 C CA . ASP A 1 108 ? 11.383 -0.273 3.528 1.00 58.28 108 ASP A CA 1
ATOM 859 C C . ASP A 1 108 ? 11.341 1.245 3.278 1.00 58.28 108 ASP A C 1
ATOM 861 O O . ASP A 1 108 ? 10.481 1.940 3.810 1.00 58.28 108 ASP A O 1
ATOM 865 N N . GLU A 1 109 ? 12.149 1.751 2.342 1.00 59.28 109 GLU A N 1
ATOM 866 C CA . GLU A 1 109 ? 12.143 3.160 1.936 1.00 59.28 109 GLU A CA 1
ATOM 867 C C . GLU A 1 109 ? 12.166 3.285 0.410 1.00 59.28 109 GLU A C 1
ATOM 869 O O . GLU A 1 109 ? 13.032 2.736 -0.277 1.00 59.28 109 GLU A O 1
ATOM 874 N N . ALA A 1 110 ? 11.186 3.998 -0.148 1.00 61.94 110 ALA A N 1
ATOM 875 C CA . ALA A 1 110 ? 11.140 4.277 -1.576 1.00 61.94 110 ALA A CA 1
ATOM 876 C C . ALA A 1 110 ? 11.781 5.638 -1.840 1.00 61.94 110 ALA A C 1
ATOM 878 O O . ALA A 1 110 ? 11.086 6.602 -2.098 1.00 61.94 110 ALA A O 1
ATOM 879 N N . ASN A 1 111 ? 13.110 5.710 -1.769 1.00 70.69 111 ASN A N 1
ATOM 880 C CA . ASN A 1 111 ? 13.849 6.952 -2.055 1.00 70.69 111 ASN A CA 1
ATOM 881 C C . ASN A 1 111 ? 14.265 7.050 -3.534 1.00 70.69 111 ASN A C 1
ATOM 883 O O . ASN A 1 111 ? 14.960 7.973 -3.948 1.00 70.69 111 ASN A O 1
ATOM 887 N N . THR A 1 112 ? 13.888 6.059 -4.346 1.00 79.19 112 THR A N 1
ATOM 888 C CA . THR A 1 112 ? 14.207 6.005 -5.774 1.00 79.19 112 THR A CA 1
ATOM 889 C C . THR A 1 112 ? 12.948 5.734 -6.581 1.00 79.19 112 THR A C 1
ATOM 891 O O . THR A 1 112 ? 12.053 5.011 -6.135 1.00 79.19 112 THR A O 1
ATOM 894 N N . LEU A 1 113 ? 12.910 6.241 -7.816 1.00 84.56 113 LEU A N 1
ATOM 895 C CA . LEU A 1 113 ? 11.834 5.948 -8.765 1.00 84.56 113 LEU A CA 1
ATOM 896 C C . LEU A 1 113 ? 11.588 4.439 -8.884 1.00 84.56 113 LEU A C 1
ATOM 898 O O . LEU A 1 113 ? 10.447 3.990 -8.814 1.00 84.56 113 LEU A O 1
ATOM 902 N N . GLY A 1 114 ? 12.655 3.645 -9.011 1.00 86.25 114 GLY A N 1
ATOM 903 C CA . GLY A 1 114 ? 12.560 2.189 -9.106 1.00 86.25 114 GLY A CA 1
ATOM 904 C C . GLY A 1 114 ? 11.923 1.537 -7.878 1.00 86.25 114 GLY A C 1
ATOM 905 O O . GLY A 1 114 ? 11.159 0.583 -8.014 1.00 86.25 114 GLY A O 1
ATOM 906 N N . ALA A 1 115 ? 12.175 2.074 -6.683 1.00 83.81 115 ALA A N 1
ATOM 907 C CA . ALA A 1 115 ? 11.547 1.599 -5.457 1.00 83.81 115 ALA A CA 1
ATOM 908 C C . ALA A 1 115 ? 10.054 1.961 -5.392 1.00 83.81 115 ALA A C 1
ATOM 910 O O . ALA A 1 115 ? 9.250 1.104 -5.022 1.00 83.81 115 ALA A O 1
ATOM 911 N N . HIS A 1 116 ? 9.660 3.168 -5.818 1.00 85.44 116 HIS A N 1
ATOM 912 C CA . HIS A 1 116 ? 8.243 3.536 -5.953 1.00 85.44 116 HIS A CA 1
ATOM 913 C C . HIS A 1 116 ? 7.518 2.657 -6.976 1.00 85.44 116 HIS A C 1
ATOM 915 O O . HIS A 1 116 ? 6.411 2.182 -6.720 1.00 85.44 116 HIS A O 1
ATOM 921 N N . LEU A 1 117 ? 8.171 2.386 -8.107 1.00 88.06 117 LEU A N 1
ATOM 922 C CA . LEU A 1 117 ? 7.642 1.525 -9.158 1.00 88.06 117 LEU A CA 1
ATOM 923 C C . LEU A 1 117 ? 7.425 0.096 -8.649 1.00 88.06 117 LEU A C 1
ATOM 925 O O . LEU A 1 117 ? 6.337 -0.461 -8.793 1.00 88.06 117 LEU A O 1
ATOM 929 N N . ARG A 1 118 ? 8.433 -0.463 -7.970 1.00 87.06 118 ARG A N 1
ATOM 930 C CA . ARG A 1 118 ? 8.358 -1.786 -7.346 1.00 87.06 118 ARG A CA 1
ATOM 931 C C . ARG A 1 118 ? 7.249 -1.865 -6.305 1.00 87.06 118 ARG A C 1
ATOM 933 O O . ARG A 1 118 ? 6.533 -2.862 -6.258 1.00 87.06 118 ARG A O 1
ATOM 940 N N . ARG A 1 119 ? 7.123 -0.831 -5.470 1.00 84.06 119 ARG A N 1
ATOM 941 C CA . ARG A 1 119 ? 6.099 -0.736 -4.427 1.00 84.06 119 ARG A CA 1
ATOM 942 C C . ARG A 1 119 ? 4.704 -0.820 -5.042 1.00 84.06 119 ARG A C 1
ATOM 944 O O . ARG A 1 119 ? 3.989 -1.783 -4.777 1.00 84.06 119 ARG A O 1
ATOM 951 N N . LYS A 1 120 ? 4.395 0.078 -5.982 1.00 86.44 120 LYS A N 1
ATOM 952 C CA . LYS A 1 120 ? 3.094 0.102 -6.659 1.00 86.44 120 LYS A CA 1
ATOM 953 C C . LYS A 1 120 ? 2.806 -1.185 -7.436 1.00 86.44 120 LYS A C 1
ATOM 955 O O . LYS A 1 120 ? 1.680 -1.674 -7.424 1.00 86.44 120 LYS A O 1
ATOM 960 N N . ARG A 1 121 ? 3.820 -1.789 -8.066 1.00 89.25 121 ARG A N 1
ATOM 961 C CA . ARG A 1 121 ? 3.675 -3.087 -8.741 1.00 89.25 121 ARG A CA 1
ATOM 962 C C . ARG A 1 121 ? 3.259 -4.199 -7.772 1.00 89.25 121 ARG A C 1
ATOM 964 O O . ARG A 1 121 ? 2.392 -5.004 -8.104 1.00 89.25 121 ARG A O 1
ATOM 971 N N . ILE A 1 122 ? 3.880 -4.261 -6.592 1.00 84.44 122 ILE A N 1
ATOM 972 C CA . ILE A 1 122 ? 3.555 -5.256 -5.558 1.00 84.44 122 ILE A CA 1
ATOM 973 C C . ILE A 1 122 ? 2.151 -5.016 -4.990 1.00 84.44 122 ILE A C 1
ATOM 975 O O . ILE A 1 122 ? 1.424 -5.992 -4.786 1.00 84.44 122 ILE A O 1
ATOM 979 N N . ASP A 1 123 ? 1.757 -3.755 -4.795 1.00 81.81 123 ASP A N 1
ATOM 980 C CA . ASP A 1 123 ? 0.415 -3.381 -4.330 1.00 81.81 123 ASP A CA 1
ATOM 981 C C . ASP A 1 123 ? -0.672 -3.859 -5.292 1.00 81.81 123 ASP A C 1
ATOM 983 O O . ASP A 1 123 ? -1.664 -4.455 -4.875 1.00 81.81 123 ASP A O 1
ATOM 987 N N . LEU A 1 124 ? -0.431 -3.690 -6.595 1.00 82.06 124 LEU A N 1
ATOM 988 C CA . LEU A 1 124 ? -1.314 -4.167 -7.660 1.00 82.06 124 LEU A CA 1
ATOM 989 C C . LEU A 1 124 ? -1.192 -5.679 -7.926 1.00 82.06 124 LEU A C 1
ATOM 991 O O . LEU A 1 124 ? -1.909 -6.214 -8.767 1.00 82.06 124 LEU A O 1
ATOM 995 N N . GLY A 1 125 ? -0.282 -6.385 -7.244 1.00 81.00 125 GLY A N 1
ATOM 996 C CA . GLY A 1 125 ? -0.055 -7.819 -7.442 1.00 81.00 125 GLY A CA 1
ATOM 997 C C . GLY A 1 125 ? 0.502 -8.189 -8.821 1.00 81.00 125 GLY A C 1
ATOM 998 O O . GLY A 1 125 ? 0.378 -9.342 -9.228 1.00 81.00 125 GLY A O 1
ATOM 999 N N . GLN A 1 126 ? 1.112 -7.240 -9.532 1.00 87.31 126 GLN A N 1
ATOM 1000 C CA . GLN A 1 126 ? 1.593 -7.431 -10.898 1.00 87.31 126 GLN A CA 1
ATOM 1001 C C . GLN A 1 126 ? 2.984 -8.084 -10.951 1.00 87.31 126 GLN A C 1
ATOM 1003 O O . GLN A 1 126 ? 3.864 -7.837 -10.113 1.00 87.31 126 GLN A O 1
ATOM 1008 N N . SER A 1 127 ? 3.224 -8.893 -11.982 1.00 90.31 127 SER A N 1
ATOM 1009 C CA . SER A 1 127 ? 4.566 -9.376 -12.329 1.00 90.31 127 SER A CA 1
ATOM 1010 C C . SER A 1 127 ? 5.385 -8.291 -13.042 1.00 90.31 127 SER A C 1
ATOM 1012 O O . SER A 1 127 ? 4.836 -7.307 -13.543 1.00 90.31 127 SER A O 1
ATOM 1014 N N . GLN A 1 128 ? 6.713 -8.451 -13.099 1.00 91.88 128 GLN A N 1
ATOM 1015 C CA . GLN A 1 128 ? 7.570 -7.520 -13.850 1.00 91.88 128 GLN A CA 1
ATOM 1016 C C . GLN A 1 128 ? 7.204 -7.503 -15.342 1.00 91.88 128 GLN A C 1
ATOM 1018 O O . GLN A 1 128 ? 7.156 -6.431 -15.933 1.00 91.88 128 GLN A O 1
ATOM 1023 N N . VAL A 1 129 ? 6.838 -8.656 -15.912 1.00 93.44 129 VAL A N 1
ATOM 1024 C CA . VAL A 1 129 ? 6.362 -8.790 -17.300 1.00 93.44 129 VAL A CA 1
ATOM 1025 C C . VAL A 1 129 ? 5.071 -8.001 -17.543 1.00 93.44 129 VAL A C 1
ATOM 1027 O O . VAL A 1 129 ? 4.959 -7.293 -18.540 1.00 93.44 129 VAL A O 1
ATOM 1030 N N . GLN A 1 130 ? 4.105 -8.071 -16.623 1.00 92.62 130 GLN A N 1
ATOM 1031 C CA . GLN A 1 130 ? 2.842 -7.327 -16.745 1.00 92.62 130 GLN A CA 1
ATOM 1032 C C . GLN A 1 130 ? 3.066 -5.812 -16.676 1.00 92.62 130 GLN A C 1
ATOM 1034 O O . GLN A 1 130 ? 2.496 -5.056 -17.466 1.00 92.62 130 GLN A O 1
ATOM 1039 N N . LEU A 1 131 ? 3.928 -5.362 -15.761 1.00 93.62 131 LEU A N 1
ATOM 1040 C CA . LEU A 1 131 ? 4.289 -3.950 -15.670 1.00 93.62 131 LEU A CA 1
ATOM 1041 C C . LEU A 1 131 ? 5.037 -3.483 -16.926 1.00 93.62 131 LEU A C 1
ATOM 1043 O O . LEU A 1 131 ? 4.757 -2.404 -17.442 1.00 93.62 131 LEU A O 1
ATOM 1047 N N . ALA A 1 132 ? 5.956 -4.303 -17.432 1.00 94.25 132 ALA A N 1
ATOM 1048 C CA . ALA A 1 132 ? 6.714 -4.024 -18.644 1.00 94.25 132 ALA A CA 1
ATOM 1049 C C . ALA A 1 132 ? 5.779 -3.834 -19.848 1.00 94.25 132 ALA A C 1
ATOM 1051 O O . ALA A 1 132 ? 5.875 -2.822 -20.539 1.00 94.25 132 ALA A O 1
ATOM 1052 N N . ALA A 1 133 ? 4.796 -4.726 -20.015 1.00 93.00 133 ALA A N 1
ATOM 1053 C CA . ALA A 1 133 ? 3.761 -4.600 -21.039 1.00 93.00 133 ALA A CA 1
ATOM 1054 C C . ALA A 1 133 ? 2.929 -3.315 -20.878 1.00 93.00 133 ALA A C 1
ATOM 1056 O O . ALA A 1 133 ? 2.649 -2.633 -21.859 1.00 93.00 133 ALA A O 1
ATOM 1057 N N . THR A 1 134 ? 2.591 -2.939 -19.640 1.00 90.38 134 THR A N 1
ATOM 1058 C CA . THR A 1 134 ? 1.834 -1.706 -19.345 1.00 90.38 134 THR A CA 1
ATOM 1059 C C . THR A 1 134 ? 2.624 -0.442 -19.698 1.00 90.38 134 THR A C 1
ATOM 1061 O O . THR A 1 134 ? 2.053 0.549 -20.153 1.00 90.38 134 THR A O 1
ATOM 1064 N N . LEU A 1 135 ? 3.940 -0.462 -19.481 1.00 89.81 135 LEU A N 1
ATOM 1065 C CA . LEU A 1 135 ? 4.830 0.673 -19.735 1.00 89.81 135 LEU A CA 1
ATOM 1066 C C . LEU A 1 135 ? 5.446 0.667 -21.143 1.00 89.81 135 LEU A C 1
ATOM 1068 O O . LEU A 1 135 ? 6.131 1.625 -21.491 1.00 89.81 135 LEU A O 1
ATOM 1072 N N . GLY A 1 136 ? 5.202 -0.375 -21.945 1.00 90.00 136 GLY A N 1
ATOM 1073 C CA . GLY A 1 136 ? 5.775 -0.527 -23.284 1.00 90.00 136 GLY A CA 1
ATOM 1074 C C . GLY A 1 136 ? 7.286 -0.779 -23.281 1.00 90.00 136 GLY A C 1
ATOM 1075 O O . GLY A 1 136 ? 7.974 -0.377 -24.213 1.00 90.00 136 GLY A O 1
ATOM 1076 N N . VAL A 1 137 ? 7.815 -1.411 -22.230 1.00 92.19 137 VAL A N 1
ATOM 1077 C CA . VAL A 1 137 ? 9.253 -1.678 -22.057 1.00 92.19 137 VAL A CA 1
ATOM 1078 C C . VAL A 1 137 ? 9.541 -3.167 -21.916 1.00 92.19 137 VAL A C 1
ATOM 1080 O O . VAL A 1 137 ? 8.634 -3.989 -21.830 1.00 92.19 137 VAL A O 1
ATOM 1083 N N . THR A 1 138 ? 10.822 -3.532 -21.888 1.00 93.81 138 THR A N 1
ATOM 1084 C CA . THR A 1 138 ? 11.246 -4.915 -21.644 1.00 93.81 138 THR A CA 1
ATOM 1085 C C . THR A 1 138 ? 11.227 -5.248 -20.150 1.00 93.81 138 THR A C 1
ATOM 1087 O O . THR A 1 138 ? 11.453 -4.385 -19.300 1.00 93.81 138 THR A O 1
ATOM 1090 N N . GLU A 1 139 ? 11.009 -6.522 -19.808 1.00 93.88 139 GLU A N 1
ATOM 1091 C CA . GLU A 1 139 ? 11.090 -7.000 -18.417 1.00 93.88 139 GLU A CA 1
ATOM 1092 C C . GLU A 1 139 ? 12.452 -6.662 -17.787 1.00 93.88 139 GLU A C 1
ATOM 1094 O O . GLU A 1 139 ? 12.520 -6.189 -16.653 1.00 93.88 139 GLU A O 1
ATOM 1099 N N . SER A 1 140 ? 13.537 -6.819 -18.551 1.00 92.12 140 SER A N 1
ATOM 1100 C CA . SER A 1 140 ? 14.897 -6.486 -18.122 1.00 92.12 140 SER A CA 1
ATOM 1101 C C . SER A 1 140 ? 15.047 -5.019 -17.711 1.00 92.12 140 SER A C 1
ATOM 1103 O O . SER A 1 140 ? 15.767 -4.731 -16.754 1.00 92.12 140 SER A O 1
ATOM 1105 N N . ALA A 1 141 ? 14.355 -4.092 -18.386 1.00 91.56 141 ALA A N 1
ATOM 1106 C CA . ALA A 1 141 ? 14.359 -2.679 -18.012 1.00 91.56 141 ALA A CA 1
ATOM 1107 C C . ALA A 1 141 ? 13.707 -2.474 -16.637 1.00 91.56 141 ALA A C 1
ATOM 1109 O O . ALA A 1 141 ? 14.312 -1.853 -15.764 1.00 91.56 141 ALA A O 1
ATOM 1110 N N . ILE A 1 142 ? 12.536 -3.083 -16.407 1.00 92.62 142 ILE A N 1
ATOM 1111 C CA . ILE A 1 142 ? 11.863 -3.066 -15.098 1.00 92.62 142 ILE A CA 1
ATOM 1112 C C . ILE A 1 142 ? 12.774 -3.656 -14.020 1.00 92.62 142 ILE A C 1
ATOM 1114 O O . ILE A 1 142 ? 12.975 -3.034 -12.978 1.00 92.62 142 ILE A O 1
ATOM 1118 N N . TYR A 1 143 ? 13.382 -4.815 -14.277 1.00 91.88 143 TYR A N 1
ATOM 1119 C CA . TYR A 1 143 ? 14.314 -5.447 -13.346 1.00 91.88 143 TYR A CA 1
ATOM 1120 C C . TYR A 1 143 ? 15.478 -4.516 -12.968 1.00 91.88 143 TYR A C 1
ATOM 1122 O O . TYR A 1 143 ? 15.800 -4.376 -11.784 1.00 91.88 143 TYR A O 1
ATOM 1130 N N . MET A 1 144 ? 16.098 -3.848 -13.947 1.00 90.31 144 MET A N 1
ATOM 1131 C CA . MET A 1 144 ? 17.203 -2.920 -13.694 1.00 90.31 144 MET A CA 1
ATOM 1132 C C . MET A 1 144 ? 16.762 -1.677 -12.917 1.00 90.31 144 MET A C 1
ATOM 1134 O O . MET A 1 144 ? 17.489 -1.249 -12.017 1.00 90.31 144 MET A O 1
ATOM 1138 N N . TRP A 1 145 ? 15.583 -1.125 -13.214 1.00 90.25 145 TRP A N 1
ATOM 1139 C CA . TRP A 1 145 ? 15.034 0.029 -12.498 1.00 90.25 145 TRP A CA 1
ATOM 1140 C C . TRP A 1 145 ? 14.715 -0.315 -11.045 1.00 90.25 145 TRP A C 1
ATOM 1142 O O . TRP A 1 145 ? 15.160 0.384 -10.139 1.00 90.25 145 TRP A O 1
ATOM 1152 N N . GLU A 1 146 ? 14.031 -1.433 -10.789 1.00 89.62 146 GLU A N 1
ATOM 1153 C CA . GLU A 1 146 ? 13.687 -1.874 -9.430 1.00 89.62 146 GLU A CA 1
ATOM 1154 C C . GLU A 1 146 ? 14.907 -2.228 -8.572 1.00 89.62 146 GLU A C 1
ATOM 1156 O O . GLU A 1 146 ? 14.844 -2.172 -7.342 1.00 89.62 146 GLU A O 1
ATOM 1161 N N . LYS A 1 147 ? 16.015 -2.619 -9.210 1.00 85.81 147 LYS A N 1
ATOM 1162 C CA . LYS A 1 147 ? 17.305 -2.865 -8.555 1.00 85.81 147 LYS A CA 1
ATOM 1163 C C . LYS A 1 147 ? 18.162 -1.607 -8.406 1.00 85.81 147 LYS A C 1
ATOM 1165 O O . LYS A 1 147 ? 19.251 -1.713 -7.853 1.00 85.81 147 LYS A O 1
ATOM 1170 N N . GLY A 1 148 ? 17.713 -0.457 -8.912 1.00 83.38 148 GLY A N 1
ATOM 1171 C CA . GLY A 1 148 ? 18.481 0.789 -8.900 1.00 83.38 148 GLY A CA 1
ATOM 1172 C C . GLY A 1 148 ? 19.738 0.752 -9.776 1.00 83.38 148 GLY A C 1
ATOM 1173 O O . GLY A 1 148 ? 20.613 1.594 -9.616 1.00 83.38 148 GLY A O 1
ATOM 1174 N N . LYS A 1 149 ? 19.848 -0.219 -10.693 1.00 83.00 149 LYS A N 1
ATOM 1175 C CA . LYS A 1 149 ? 21.011 -0.380 -11.580 1.00 83.00 149 LYS A CA 1
ATOM 1176 C C . LYS A 1 149 ? 20.992 0.579 -12.766 1.00 83.00 149 LYS A C 1
ATOM 1178 O O . LYS A 1 149 ? 22.039 0.845 -13.339 1.00 83.00 149 LYS A O 1
ATOM 1183 N N . ASN A 1 150 ? 19.812 1.060 -13.154 1.00 82.88 150 ASN A N 1
ATOM 1184 C CA . ASN A 1 150 ? 19.656 2.044 -14.217 1.00 82.88 150 ASN A CA 1
ATOM 1185 C C . ASN A 1 150 ? 18.455 2.955 -13.928 1.00 82.88 150 ASN A C 1
ATOM 1187 O O . ASN A 1 150 ? 17.537 2.558 -13.204 1.00 82.88 150 ASN A O 1
ATOM 1191 N N . ARG A 1 151 ? 18.446 4.157 -14.506 1.00 80.50 151 ARG A N 1
ATOM 1192 C CA . ARG A 1 151 ? 17.308 5.081 -14.451 1.00 80.50 151 ARG A CA 1
ATOM 1193 C C . ARG A 1 151 ? 16.483 4.978 -15.739 1.00 80.50 151 ARG A C 1
ATOM 1195 O O . ARG A 1 151 ? 17.054 4.761 -16.808 1.00 80.50 151 ARG A O 1
ATOM 1202 N N . PRO A 1 152 ? 15.149 5.099 -15.665 1.00 83.62 152 PRO A N 1
ATOM 1203 C CA . PRO A 1 152 ? 14.328 5.209 -16.863 1.00 83.62 152 PRO A CA 1
ATOM 1204 C C . PRO A 1 152 ? 14.690 6.476 -17.636 1.00 83.62 152 PRO A C 1
ATOM 1206 O O . PRO A 1 152 ? 14.924 7.527 -17.045 1.00 83.62 152 PRO A O 1
ATOM 1209 N N . SER A 1 153 ? 14.725 6.369 -18.961 1.00 82.69 153 SER A N 1
ATOM 1210 C CA . SER A 1 153 ? 14.877 7.523 -19.849 1.00 82.69 153 SER A CA 1
ATOM 1211 C C . SER A 1 153 ? 13.652 8.440 -19.779 1.00 82.69 153 SER A C 1
ATOM 1213 O O . SER A 1 153 ? 12.545 7.966 -19.516 1.00 82.69 153 SER A O 1
ATOM 1215 N N . GLU A 1 154 ? 13.834 9.717 -20.125 1.00 80.50 154 GLU A N 1
ATOM 1216 C CA . GLU A 1 154 ? 12.768 10.736 -20.156 1.00 80.50 154 GLU A CA 1
ATOM 1217 C C . GLU A 1 154 ? 11.526 10.307 -20.953 1.00 80.50 154 GLU A C 1
ATOM 1219 O O . GLU A 1 154 ? 10.400 10.567 -20.540 1.00 80.50 154 GLU A O 1
ATOM 1224 N N . LEU A 1 155 ? 11.705 9.537 -22.032 1.00 82.50 155 LEU A N 1
ATOM 1225 C CA . LEU A 1 155 ? 10.601 8.995 -22.837 1.00 82.50 155 LEU A CA 1
ATOM 1226 C C . LEU A 1 155 ? 9.599 8.155 -22.025 1.00 82.50 155 LEU A C 1
ATOM 1228 O O . LEU A 1 155 ? 8.409 8.140 -22.329 1.00 82.50 155 LEU A O 1
ATOM 1232 N N . HIS A 1 156 ? 10.059 7.468 -20.976 1.00 85.81 156 HIS A N 1
ATOM 1233 C CA . HIS A 1 156 ? 9.206 6.630 -20.131 1.00 85.81 156 HIS A CA 1
ATOM 1234 C C . HIS A 1 156 ? 8.649 7.389 -18.921 1.00 85.81 156 HIS A C 1
ATOM 1236 O O . HIS A 1 156 ? 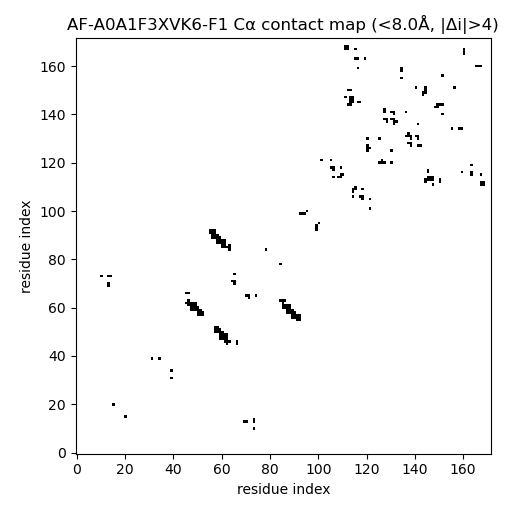7.772 6.867 -18.230 1.00 85.81 156 HIS A O 1
ATOM 1242 N N . ARG A 1 157 ? 9.122 8.618 -18.661 1.00 84.44 157 ARG A N 1
ATOM 1243 C CA . ARG A 1 157 ? 8.772 9.408 -17.473 1.00 84.44 157 ARG A CA 1
ATOM 1244 C C . ARG A 1 157 ? 7.272 9.670 -17.397 1.00 84.44 157 ARG A C 1
ATOM 1246 O O . ARG A 1 157 ? 6.669 9.393 -16.367 1.00 84.44 157 ARG A O 1
ATOM 1253 N N . SER A 1 158 ? 6.638 10.091 -18.492 1.00 84.69 158 SER A N 1
ATOM 1254 C CA . SER A 1 158 ? 5.187 10.340 -18.532 1.00 84.69 158 SER A CA 1
ATOM 1255 C C . SER A 1 158 ? 4.363 9.079 -18.260 1.00 84.69 158 SER A C 1
ATOM 1257 O O . SER A 1 158 ? 3.398 9.120 -17.496 1.00 84.69 158 SER A O 1
ATOM 1259 N N . SER A 1 159 ? 4.760 7.936 -18.827 1.00 87.81 159 SER A N 1
ATOM 1260 C CA . SER A 1 159 ? 4.101 6.647 -18.577 1.00 87.81 159 SER A CA 1
ATOM 1261 C C . SER A 1 159 ? 4.262 6.201 -17.126 1.00 87.81 159 SER A C 1
ATOM 1263 O O . SER A 1 159 ? 3.309 5.695 -16.534 1.00 87.81 159 SER A O 1
ATOM 1265 N N . ILE A 1 160 ? 5.438 6.431 -16.538 1.00 89.19 160 ILE A N 1
ATOM 1266 C CA . ILE A 1 160 ? 5.728 6.126 -15.136 1.00 89.19 160 ILE A CA 1
ATOM 1267 C C . ILE A 1 160 ? 4.933 7.039 -14.202 1.00 89.19 160 ILE A C 1
ATOM 1269 O O . ILE A 1 160 ? 4.333 6.532 -13.263 1.00 89.19 160 ILE A O 1
ATOM 1273 N N . ILE A 1 161 ? 4.860 8.346 -14.465 1.00 87.69 161 ILE A N 1
ATOM 1274 C CA . ILE A 1 161 ? 4.058 9.291 -13.671 1.00 87.69 161 ILE A CA 1
ATOM 1275 C C . ILE A 1 161 ? 2.580 8.926 -13.753 1.00 87.69 161 ILE A C 1
ATOM 1277 O O . ILE A 1 161 ? 1.916 8.848 -12.726 1.00 87.69 161 ILE A O 1
ATOM 1281 N N . ARG A 1 162 ? 2.065 8.617 -14.948 1.00 87.94 162 ARG A N 1
ATOM 1282 C CA . ARG A 1 162 ? 0.685 8.141 -15.114 1.00 87.94 162 ARG A CA 1
ATOM 1283 C C . ARG A 1 162 ? 0.445 6.844 -14.344 1.00 87.94 162 ARG A C 1
ATOM 1285 O O . ARG A 1 162 ? -0.590 6.694 -13.703 1.00 87.94 162 ARG A O 1
ATOM 1292 N N . PHE A 1 163 ? 1.399 5.915 -14.389 1.00 88.94 163 PHE A N 1
ATOM 1293 C CA . PHE A 1 163 ? 1.309 4.671 -13.637 1.00 88.94 163 PHE A CA 1
ATOM 1294 C C . PHE A 1 163 ? 1.366 4.917 -12.130 1.00 88.94 163 PHE A C 1
ATOM 1296 O O . PHE A 1 163 ? 0.581 4.310 -11.416 1.00 88.94 163 PHE A O 1
ATOM 1303 N N . LEU A 1 164 ? 2.239 5.797 -11.630 1.00 87.44 164 LEU A N 1
ATOM 1304 C CA . LEU A 1 164 ? 2.434 6.083 -10.204 1.00 87.44 164 LEU A CA 1
ATOM 1305 C C . LEU A 1 164 ?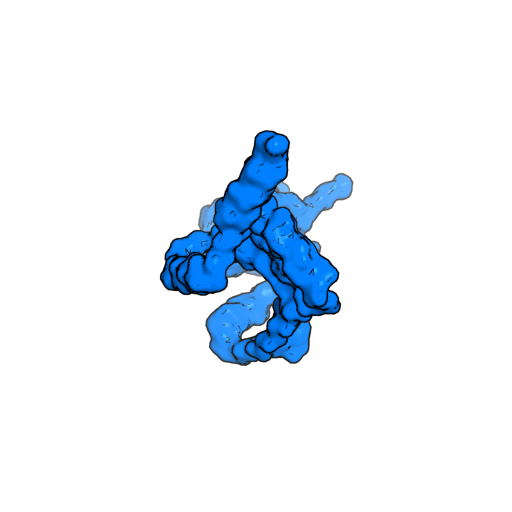 1.360 7.004 -9.613 1.00 87.44 164 LEU A C 1
ATOM 1307 O O . LEU A 1 164 ? 0.976 6.802 -8.463 1.00 87.44 164 LEU A O 1
ATOM 1311 N N . GLY A 1 165 ? 0.796 7.912 -10.404 1.00 84.56 165 GLY A N 1
ATOM 1312 C CA . GLY A 1 165 ? -0.155 8.940 -9.969 1.00 84.56 165 GLY A CA 1
ATOM 1313 C C . GLY A 1 165 ? 0.501 10.161 -9.312 1.00 84.56 165 GLY A C 1
ATOM 1314 O O . GLY A 1 165 ? -0.205 11.055 -8.865 1.00 84.56 165 GLY A O 1
ATOM 1315 N N . PHE A 1 166 ? 1.833 10.200 -9.239 1.00 81.88 166 PHE A N 1
ATOM 1316 C CA . PHE A 1 166 ? 2.630 11.310 -8.716 1.00 81.88 166 PHE A CA 1
ATOM 1317 C C . PHE A 1 166 ? 4.033 11.264 -9.333 1.00 81.88 166 PHE A C 1
ATOM 1319 O O . PHE A 1 166 ? 4.423 10.252 -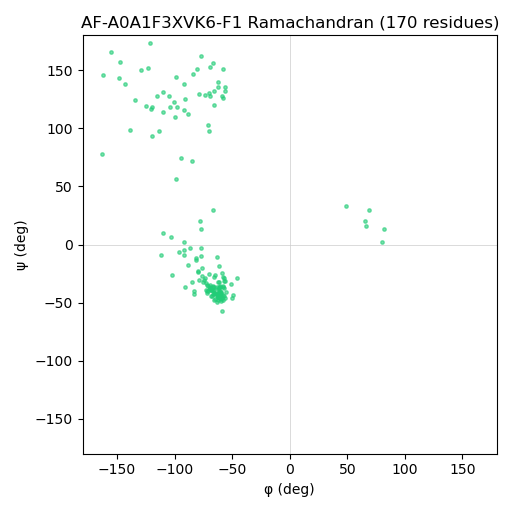9.925 1.00 81.88 166 PHE A O 1
ATOM 1326 N N . ASP A 1 167 ? 4.788 12.351 -9.191 1.00 79.56 167 ASP A N 1
ATOM 1327 C CA . ASP A 1 167 ? 6.173 12.425 -9.645 1.00 79.56 167 ASP A CA 1
ATOM 1328 C C . ASP A 1 167 ? 7.136 11.942 -8.540 1.00 79.56 167 ASP A C 1
ATOM 1330 O O . ASP A 1 167 ? 7.237 12.592 -7.499 1.00 79.56 167 ASP A O 1
ATOM 1334 N N . PRO A 1 168 ? 7.820 10.794 -8.711 1.00 72.06 168 PRO A N 1
ATOM 1335 C CA . PRO A 1 168 ? 8.695 10.227 -7.684 1.00 72.06 168 PRO A CA 1
ATOM 1336 C C . PRO A 1 168 ? 10.056 10.928 -7.570 1.00 72.06 168 PRO A C 1
ATOM 1338 O O . PRO A 1 168 ? 10.815 10.614 -6.657 1.00 72.06 168 PRO A O 1
ATOM 1341 N N . VAL A 1 169 ? 10.409 11.814 -8.508 1.00 70.06 169 VAL A N 1
ATOM 1342 C CA . VAL A 1 169 ? 11.635 12.618 -8.448 1.00 70.06 169 VAL A CA 1
ATOM 1343 C C . VAL A 1 169 ? 11.276 14.028 -8.914 1.00 70.06 169 VAL A C 1
ATOM 1345 O O . VAL A 1 169 ? 11.220 14.241 -10.129 1.00 70.06 169 VAL A O 1
ATOM 1348 N N . PRO A 1 170 ? 11.034 14.989 -8.001 1.00 54.47 170 PRO A N 1
ATOM 1349 C CA . PRO A 1 170 ? 10.866 16.373 -8.414 1.00 54.47 170 PRO A CA 1
ATOM 1350 C C . PRO A 1 170 ? 12.140 16.796 -9.150 1.00 54.47 170 PRO A C 1
ATOM 1352 O O . PRO A 1 170 ? 13.252 16.594 -8.657 1.00 54.47 170 PRO A O 1
ATOM 1355 N N . THR A 1 171 ? 11.986 17.297 -10.372 1.00 51.09 171 THR A N 1
ATOM 1356 C CA . THR A 1 171 ? 13.079 17.976 -11.071 1.00 51.09 171 THR A CA 1
ATOM 1357 C C . THR A 1 171 ? 13.572 19.128 -10.189 1.00 51.09 171 THR A C 1
ATOM 1359 O O . THR A 1 171 ? 12.717 19.813 -9.620 1.00 51.09 171 THR A O 1
ATOM 1362 N N . PRO A 1 172 ? 14.893 19.328 -10.028 1.00 46.88 172 PRO A N 1
ATOM 1363 C CA . PRO A 1 172 ? 15.409 20.531 -9.382 1.00 46.88 172 PRO A CA 1
ATOM 1364 C C . PRO A 1 172 ? 15.006 21.796 -10.147 1.00 46.88 172 PRO A C 1
ATOM 1366 O O . PRO A 1 172 ? 14.813 21.704 -11.384 1.00 46.88 172 PRO A O 1
#

Mean predicted aligned error: 16.09 Å

Foldseek 3Di:
DVVVVVVVVLLVVQCDDPVNVVVVVVVCVVCVVVDDPVVVVLVLVLFFPDWDDDDQKIKTWTPLQDSDPSNNPPVVVVCVPVVDPTDIDIDGHDPPDPVVVLVVQQDPDCLALLNLLSNLCSVVVHDLCRVCVQQVHDSVVSVCSVVVNDDDDPVSQVSSCVSNVHRSDPDD